Protein AF-G1V6U1-F1 (afdb_monomer_lite)

Structure (mmCIF, N/CA/C/O backbone):
data_AF-G1V6U1-F1
#
_entry.id   AF-G1V6U1-F1
#
loop_
_atom_site.group_PDB
_atom_site.id
_atom_site.type_symbol
_atom_site.label_atom_id
_atom_site.label_alt_id
_atom_site.label_comp_id
_atom_site.label_asym_id
_atom_site.label_entity_id
_atom_site.label_seq_id
_atom_site.pdbx_PDB_ins_code
_atom_site.Cartn_x
_atom_site.Cartn_y
_atom_site.Cartn_z
_atom_site.occupancy
_atom_site.B_iso_or_equiv
_atom_site.auth_seq_id
_atom_site.auth_comp_id
_atom_site.auth_asym_id
_atom_site.auth_atom_id
_atom_site.pdbx_PDB_model_num
ATOM 1 N N . MET A 1 1 ? -11.794 11.429 4.002 1.00 85.62 1 MET A N 1
ATOM 2 C CA . MET A 1 1 ? -10.755 11.240 2.968 1.00 85.62 1 MET A CA 1
ATOM 3 C C . MET A 1 1 ? -9.634 12.210 3.261 1.00 85.62 1 MET A C 1
ATOM 5 O O . MET A 1 1 ? -9.713 13.375 2.884 1.00 85.62 1 MET A O 1
ATOM 9 N N . LEU A 1 2 ? -8.644 11.735 4.006 1.00 97.19 2 LEU A N 1
ATOM 10 C CA . LEU A 1 2 ? -7.454 12.482 4.391 1.00 97.19 2 LEU A CA 1
ATOM 11 C C . LEU A 1 2 ? -6.407 12.392 3.278 1.00 97.19 2 LEU A C 1
ATOM 13 O O . LEU A 1 2 ? -6.074 11.294 2.837 1.00 97.19 2 LEU A O 1
ATOM 17 N N . THR A 1 3 ? -5.869 13.531 2.843 1.00 98.38 3 THR A N 1
ATOM 18 C CA . THR A 1 3 ? -4.793 13.573 1.844 1.00 98.38 3 THR A CA 1
ATOM 19 C C . THR A 1 3 ? -3.438 13.772 2.509 1.00 98.38 3 THR A C 1
ATOM 21 O O . THR A 1 3 ? -3.260 14.718 3.276 1.00 98.38 3 THR A O 1
ATOM 24 N N . ILE A 1 4 ? -2.464 12.926 2.169 1.00 98.31 4 ILE A N 1
ATOM 25 C CA . ILE A 1 4 ? -1.080 13.026 2.641 1.00 98.31 4 ILE A CA 1
ATOM 26 C C . ILE A 1 4 ? -0.148 13.126 1.432 1.00 98.31 4 ILE A C 1
ATOM 28 O O . ILE A 1 4 ? -0.019 12.187 0.647 1.00 98.31 4 ILE A O 1
ATOM 32 N N . LYS A 1 5 ? 0.530 14.271 1.302 1.00 98.38 5 LYS A N 1
ATOM 33 C CA . LYS A 1 5 ? 1.585 14.493 0.306 1.00 98.38 5 LYS A CA 1
ATOM 34 C C . LYS A 1 5 ? 2.941 14.317 0.967 1.00 98.38 5 LYS A C 1
ATOM 36 O O . LYS A 1 5 ? 3.322 15.103 1.834 1.00 98.38 5 LYS A O 1
ATOM 41 N N . THR A 1 6 ? 3.672 13.292 0.548 1.00 98.31 6 THR A N 1
ATOM 42 C CA . THR A 1 6 ? 4.937 12.906 1.193 1.00 98.31 6 THR A CA 1
ATOM 43 C C . THR A 1 6 ? 6.155 13.677 0.688 1.00 98.31 6 THR A C 1
ATOM 45 O O . THR A 1 6 ? 7.237 13.534 1.248 1.00 98.31 6 THR A O 1
ATOM 48 N N . LEU A 1 7 ? 6.010 14.492 -0.358 1.00 97.81 7 LEU A N 1
ATOM 49 C CA . LEU A 1 7 ? 7.070 15.342 -0.891 1.00 97.81 7 LEU A CA 1
ATOM 50 C C . LEU A 1 7 ? 6.601 16.798 -0.889 1.00 97.81 7 LEU A C 1
ATOM 52 O O . LEU A 1 7 ? 5.613 17.140 -1.537 1.00 97.81 7 LEU A O 1
ATOM 56 N N . GLN A 1 8 ? 7.322 17.655 -0.171 1.00 95.31 8 GLN A N 1
ATOM 57 C CA . GLN A 1 8 ? 7.078 19.094 -0.127 1.00 95.31 8 GLN A CA 1
ATOM 58 C C . GLN A 1 8 ? 8.364 19.827 -0.508 1.00 95.31 8 GLN A C 1
ATOM 60 O O . GLN A 1 8 ? 9.343 19.840 0.240 1.00 95.31 8 GLN A O 1
ATOM 65 N N . GLY A 1 9 ? 8.387 20.400 -1.714 1.00 94.50 9 GLY A N 1
ATOM 66 C CA . GLY A 1 9 ? 9.615 20.942 -2.296 1.00 94.50 9 GLY A CA 1
ATOM 67 C C . GLY A 1 9 ? 10.676 19.846 -2.437 1.00 94.50 9 GLY A C 1
ATOM 68 O O . GLY A 1 9 ? 10.476 18.878 -3.163 1.00 94.50 9 GLY A O 1
ATOM 69 N N . THR A 1 10 ? 11.796 19.990 -1.729 1.00 94.62 10 THR A N 1
ATOM 70 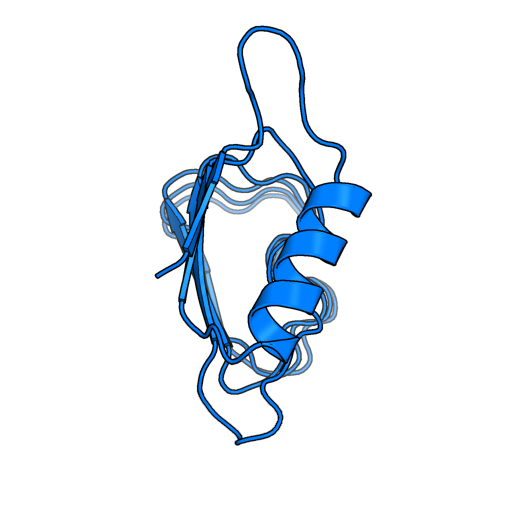C CA . THR A 1 10 ? 12.884 18.996 -1.686 1.00 94.62 10 THR A CA 1
ATOM 71 C C . THR A 1 10 ? 12.829 18.084 -0.459 1.00 94.62 10 THR A C 1
ATOM 73 O O . THR A 1 10 ? 13.661 17.187 -0.327 1.00 94.62 10 THR A O 1
ATOM 76 N N . HIS A 1 11 ? 11.876 18.297 0.452 1.00 97.12 11 HIS A N 1
ATOM 77 C CA . HIS A 1 11 ? 11.753 17.507 1.667 1.00 97.12 11 HIS A CA 1
ATOM 78 C C . HIS A 1 11 ? 10.815 16.319 1.449 1.00 97.12 11 HIS A C 1
ATOM 80 O O . HIS A 1 11 ? 9.617 16.489 1.212 1.00 97.12 11 HIS A O 1
ATOM 86 N N . ARG A 1 12 ? 11.370 15.109 1.548 1.00 97.62 12 ARG A N 1
ATOM 87 C CA . ARG A 1 12 ? 10.638 13.846 1.461 1.00 97.62 12 ARG A CA 1
ATOM 88 C C . ARG A 1 12 ? 10.390 13.295 2.865 1.00 97.62 12 ARG A C 1
ATOM 90 O O . ARG A 1 12 ? 11.344 12.953 3.560 1.00 97.62 12 ARG A O 1
ATOM 97 N N . MET A 1 13 ? 9.121 13.144 3.226 1.00 98.25 13 MET A N 1
ATOM 98 C CA . MET A 1 13 ? 8.659 12.483 4.446 1.00 98.25 13 MET A CA 1
ATOM 99 C C . MET A 1 13 ? 9.235 11.066 4.533 1.00 98.25 13 MET A C 1
ATOM 101 O O . MET A 1 13 ? 9.287 10.339 3.529 1.00 98.25 13 MET A O 1
ATOM 105 N N . SER A 1 14 ? 9.682 10.661 5.720 1.00 98.62 14 SER A N 1
ATOM 106 C CA . SER A 1 14 ? 10.174 9.299 5.917 1.00 98.62 14 SER A CA 1
ATOM 107 C C . SER A 1 14 ? 9.022 8.288 5.830 1.00 98.62 14 SER A C 1
ATOM 109 O O . SER A 1 14 ? 7.852 8.639 5.993 1.00 98.62 14 SER A O 1
ATOM 111 N N . THR A 1 15 ? 9.340 7.015 5.570 1.00 98.44 15 THR A N 1
ATOM 112 C CA . THR A 1 15 ? 8.333 5.943 5.646 1.00 98.44 15 THR A CA 1
ATOM 113 C C . THR A 1 15 ? 7.725 5.888 7.047 1.00 98.44 15 THR A C 1
ATOM 115 O O . THR A 1 15 ? 6.512 5.798 7.174 1.00 98.44 15 THR A O 1
ATOM 118 N N . GLN A 1 16 ? 8.550 6.006 8.093 1.00 98.19 16 GLN A N 1
ATOM 119 C CA . GLN A 1 16 ? 8.089 5.963 9.479 1.00 98.19 16 GLN A CA 1
ATOM 120 C C . GLN A 1 16 ? 7.064 7.062 9.772 1.00 98.19 16 GLN A C 1
ATOM 122 O O . GLN A 1 16 ? 6.000 6.761 10.302 1.00 98.19 16 GLN A O 1
ATOM 127 N N . ASP A 1 17 ? 7.353 8.306 9.388 1.00 98.50 17 ASP A N 1
ATOM 128 C CA . ASP A 1 17 ? 6.446 9.426 9.654 1.00 98.50 17 ASP A CA 1
ATOM 129 C C . ASP A 1 17 ? 5.113 9.246 8.921 1.00 98.50 17 ASP A C 1
ATOM 131 O O . ASP A 1 17 ? 4.059 9.521 9.490 1.00 98.50 17 ASP A O 1
ATOM 135 N N . LEU A 1 18 ? 5.140 8.755 7.673 1.00 98.62 18 LEU A N 1
ATOM 136 C CA . LEU A 1 18 ? 3.917 8.462 6.924 1.00 98.62 18 LEU A CA 1
ATOM 137 C C . LEU A 1 18 ? 3.077 7.394 7.633 1.00 98.62 18 LEU A C 1
ATOM 139 O O . LEU A 1 18 ? 1.873 7.577 7.795 1.00 98.62 18 LEU A O 1
ATOM 143 N N . LEU A 1 19 ? 3.697 6.284 8.042 1.00 98.50 19 LEU A N 1
ATOM 144 C CA . LEU A 1 19 ? 2.981 5.180 8.680 1.00 98.50 19 LEU A CA 1
ATOM 145 C C . LEU A 1 19 ? 2.395 5.597 10.034 1.00 98.50 19 LEU A C 1
ATOM 147 O O . LEU A 1 19 ? 1.233 5.296 10.294 1.00 98.50 19 LEU A O 1
ATOM 151 N N . LEU A 1 20 ? 3.144 6.353 10.843 1.00 98.38 20 LEU A N 1
ATOM 152 C CA . LEU A 1 20 ? 2.650 6.900 12.111 1.00 98.38 20 LEU A CA 1
ATOM 153 C C . LEU A 1 20 ? 1.482 7.871 11.898 1.00 98.38 20 LEU A C 1
ATOM 155 O O . LEU A 1 20 ? 0.488 7.791 12.614 1.00 98.38 20 LEU A O 1
ATOM 159 N N . ALA A 1 21 ? 1.558 8.744 10.887 1.00 98.38 21 ALA A N 1
ATOM 160 C CA . ALA A 1 21 ? 0.468 9.664 10.560 1.00 98.38 21 ALA A CA 1
ATOM 161 C C . ALA A 1 21 ? -0.804 8.923 10.110 1.00 98.38 21 ALA A C 1
ATOM 163 O O . ALA A 1 21 ? -1.915 9.312 10.470 1.00 98.38 21 ALA A O 1
ATOM 164 N N . VAL A 1 22 ? -0.656 7.841 9.337 1.00 98.38 22 VAL A N 1
ATOM 165 C CA . VAL A 1 22 ? -1.782 6.984 8.941 1.00 98.38 22 VAL A CA 1
ATOM 166 C C . VAL A 1 22 ? -2.362 6.251 10.152 1.00 98.38 22 VAL A C 1
ATOM 168 O O . VAL A 1 22 ? -3.580 6.241 10.314 1.00 98.38 22 VAL A O 1
ATOM 171 N N . GLU A 1 23 ? -1.528 5.668 11.015 1.00 97.44 23 GLU A N 1
ATOM 172 C CA . GLU A 1 23 ? -1.974 4.967 12.226 1.00 97.44 23 GLU A CA 1
ATOM 173 C C . GLU A 1 23 ? -2.747 5.900 13.168 1.00 97.44 23 GLU A C 1
ATOM 175 O O . GLU A 1 23 ? -3.844 5.557 13.616 1.00 97.44 23 GLU A O 1
ATOM 180 N N . GLU A 1 24 ? -2.228 7.106 13.409 1.00 97.75 24 GLU A N 1
ATOM 181 C CA . GLU A 1 24 ? -2.900 8.133 14.206 1.00 97.75 24 GLU A CA 1
ATOM 182 C C . GLU A 1 24 ? -4.255 8.516 13.596 1.00 97.75 24 GLU A C 1
ATOM 184 O O . GLU A 1 24 ? -5.271 8.554 14.292 1.00 97.75 24 GLU A O 1
ATOM 189 N N . ALA A 1 25 ? -4.305 8.745 12.282 1.00 97.88 25 ALA A N 1
ATOM 190 C C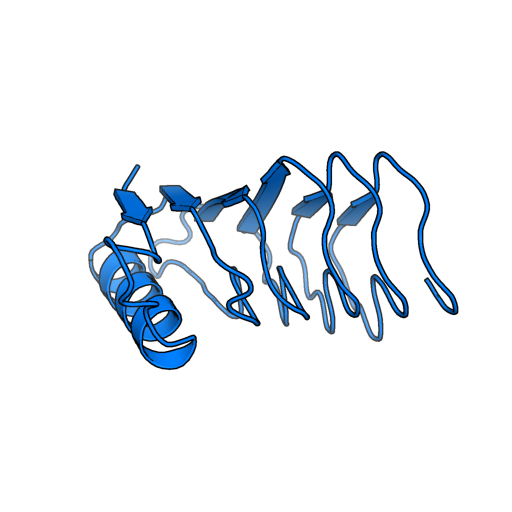A . ALA A 1 25 ? -5.539 9.085 11.586 1.00 97.88 25 ALA A CA 1
ATOM 191 C C . ALA A 1 25 ? -6.585 7.958 11.654 1.00 97.88 25 ALA A C 1
ATOM 193 O O . ALA A 1 25 ? -7.757 8.235 11.922 1.00 97.88 25 ALA A O 1
ATOM 194 N N . VAL A 1 26 ? -6.178 6.694 11.485 1.00 97.38 26 VAL A N 1
ATOM 195 C CA . VAL A 1 26 ? -7.059 5.530 11.694 1.00 97.38 26 VAL A CA 1
ATOM 196 C C . VAL A 1 26 ? -7.559 5.489 13.141 1.00 97.38 26 VAL A C 1
ATOM 198 O O . VAL A 1 26 ? -8.752 5.275 13.372 1.00 97.38 26 VAL A O 1
ATOM 201 N N . GLY A 1 27 ? -6.679 5.742 14.116 1.00 96.00 27 GLY A N 1
ATOM 202 C CA . GLY A 1 27 ? -7.028 5.838 15.536 1.00 96.00 27 GLY A CA 1
ATOM 203 C C . GLY A 1 27 ? -8.047 6.939 15.842 1.00 96.00 27 GLY A C 1
ATOM 204 O O . GLY A 1 27 ? -8.908 6.754 16.702 1.00 96.00 27 GLY A O 1
ATOM 205 N N . ASN A 1 28 ? -8.004 8.033 15.081 1.00 95.75 28 ASN A N 1
ATOM 206 C CA . ASN A 1 28 ? -8.952 9.148 15.139 1.00 95.75 28 ASN A CA 1
ATOM 207 C C . ASN A 1 28 ? -10.237 8.910 14.320 1.00 95.75 28 ASN A C 1
ATOM 209 O O . ASN A 1 28 ? -11.096 9.789 14.245 1.00 95.75 28 ASN A O 1
ATOM 213 N N . GLY A 1 29 ? -10.397 7.724 13.726 1.00 96.00 29 GLY A N 1
ATOM 214 C CA . GLY A 1 29 ? -11.605 7.314 13.012 1.00 96.00 29 GLY A CA 1
ATOM 215 C C . GLY A 1 29 ? -11.608 7.614 11.513 1.00 96.00 29 GLY A C 1
ATOM 216 O O . GLY A 1 29 ? -12.632 7.381 10.864 1.00 96.00 29 GLY A O 1
ATOM 217 N N . GLU A 1 30 ? -10.499 8.090 10.937 1.00 97.88 30 GLU A N 1
ATOM 218 C CA . GLU A 1 30 ? -10.378 8.197 9.482 1.00 97.88 30 GLU A CA 1
ATOM 219 C C . GLU A 1 30 ? -10.370 6.798 8.853 1.00 97.88 30 GLU A C 1
ATOM 221 O O . GLU A 1 30 ? -9.825 5.832 9.389 1.00 97.88 30 GLU A O 1
ATOM 226 N N . THR A 1 31 ? -11.025 6.686 7.701 1.00 98.00 31 THR A N 1
ATOM 227 C CA . THR A 1 31 ? -11.223 5.406 7.003 1.00 98.00 31 THR A CA 1
ATOM 228 C C . THR A 1 31 ? -10.874 5.488 5.526 1.00 98.00 31 THR A C 1
ATOM 230 O O . THR A 1 31 ? -10.894 4.472 4.838 1.00 98.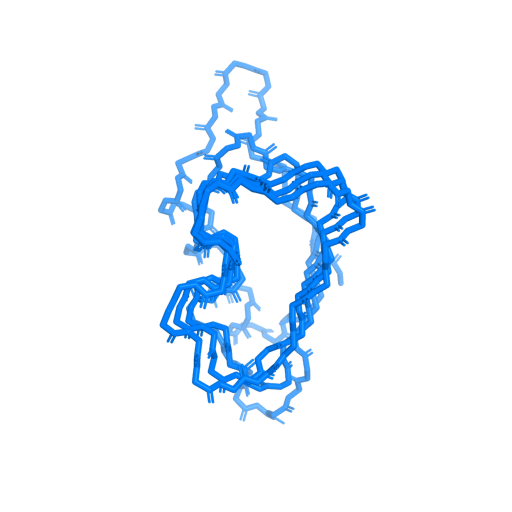00 31 THR A O 1
ATOM 233 N N . SER A 1 32 ? -10.555 6.676 5.013 1.00 98.38 32 SER A N 1
ATOM 234 C CA . SER A 1 32 ? -10.253 6.893 3.607 1.00 98.38 32 SER A CA 1
ATOM 235 C C . SER A 1 32 ? -9.039 7.802 3.453 1.00 98.38 32 SER A C 1
ATOM 237 O O . SER A 1 32 ? -8.994 8.898 4.010 1.00 98.38 32 SER A O 1
ATOM 239 N N . PHE A 1 33 ? -8.073 7.360 2.657 1.00 98.69 33 PHE A N 1
ATOM 240 C CA . PHE A 1 33 ? -6.779 8.009 2.498 1.00 98.69 33 PHE A CA 1
ATOM 241 C C . PHE A 1 33 ? -6.449 8.209 1.024 1.00 98.69 33 PHE A C 1
ATOM 243 O O . PHE A 1 33 ? -6.591 7.287 0.224 1.00 98.69 33 PHE A O 1
ATOM 250 N N . GLU A 1 34 ? -5.959 9.398 0.699 1.00 98.75 34 GLU A N 1
ATOM 251 C CA . GLU A 1 34 ? -5.311 9.731 -0.566 1.00 98.75 34 GLU A CA 1
ATOM 252 C C . GLU A 1 34 ? -3.826 9.967 -0.275 1.00 98.75 34 GLU A C 1
ATOM 254 O O . GLU A 1 34 ? -3.471 10.929 0.410 1.00 98.75 34 GLU A O 1
ATOM 259 N N . ILE A 1 35 ? -2.952 9.078 -0.737 1.00 98.62 35 ILE A N 1
ATOM 260 C CA . ILE A 1 35 ? -1.523 9.110 -0.425 1.00 98.62 35 ILE A CA 1
ATOM 261 C C . ILE A 1 35 ? -0.734 9.363 -1.708 1.00 98.62 35 ILE A C 1
ATOM 263 O O . ILE A 1 35 ? -0.568 8.481 -2.551 1.00 98.62 35 ILE A O 1
ATOM 267 N N . GLU A 1 36 ? -0.187 10.572 -1.815 1.00 98.56 36 GLU A N 1
ATOM 268 C CA . GLU A 1 36 ? 0.807 10.925 -2.827 1.00 98.56 36 GLU A CA 1
ATOM 269 C C . GLU A 1 36 ? 2.195 10.561 -2.285 1.00 98.56 36 GLU A C 1
ATOM 271 O O . GLU A 1 36 ? 2.877 11.358 -1.617 1.00 98.56 36 GLU A O 1
ATOM 276 N N . ALA A 1 37 ? 2.584 9.304 -2.509 1.00 98.56 37 ALA A N 1
ATOM 277 C CA . ALA A 1 37 ? 3.854 8.769 -2.053 1.00 98.56 37 ALA A CA 1
ATOM 278 C C . ALA A 1 37 ? 5.010 9.155 -2.996 1.00 98.56 37 ALA A C 1
ATOM 280 O O . ALA A 1 37 ? 4.862 9.616 -4.128 1.00 98.56 37 ALA A O 1
ATOM 281 N N . SER A 1 38 ? 6.214 8.985 -2.480 1.00 98.00 38 SER A N 1
ATOM 282 C CA . SER A 1 38 ? 7.487 9.146 -3.164 1.00 98.00 38 SER A CA 1
ATOM 283 C C . SER A 1 38 ? 8.372 7.940 -2.834 1.00 98.00 38 SER A C 1
ATOM 285 O O . SER A 1 38 ? 9.505 8.069 -2.368 1.00 98.00 38 SER A O 1
ATOM 287 N N . GLY A 1 39 ? 7.822 6.732 -2.983 1.00 98.00 39 GLY A N 1
ATOM 288 C CA . GLY A 1 39 ? 8.520 5.483 -2.680 1.00 98.00 39 GLY A CA 1
ATOM 289 C C . GLY A 1 39 ? 8.555 5.098 -1.196 1.00 98.00 39 GLY A C 1
ATOM 290 O O . GLY A 1 39 ? 9.497 4.434 -0.776 1.00 98.00 39 GLY A O 1
ATOM 291 N N . GLN A 1 40 ? 7.624 5.560 -0.355 1.00 98.75 40 GLN A N 1
ATOM 292 C CA . GLN A 1 40 ? 7.498 5.069 1.027 1.00 98.75 40 GLN A CA 1
ATOM 293 C C . GLN A 1 40 ? 6.952 3.637 1.023 1.00 98.75 40 GLN A C 1
ATOM 295 O O . GLN A 1 40 ? 6.084 3.302 0.219 1.00 98.75 40 GLN A O 1
ATOM 300 N N . HIS A 1 41 ? 7.502 2.791 1.890 1.00 98.38 41 HIS A N 1
ATOM 301 C CA . HIS A 1 41 ? 7.207 1.356 1.925 1.00 98.38 41 HIS A CA 1
ATOM 302 C C . HIS A 1 41 ? 5.975 1.056 2.788 1.00 98.38 41 HIS A C 1
ATOM 304 O O . HIS A 1 41 ? 5.527 1.917 3.545 1.00 98.38 41 HIS A O 1
ATOM 310 N N . ASP A 1 42 ? 5.456 -0.169 2.675 1.00 98.38 42 ASP A N 1
ATOM 311 C CA . ASP A 1 42 ? 4.511 -0.773 3.632 1.00 98.38 42 ASP A CA 1
ATOM 312 C C . ASP A 1 42 ? 3.163 -0.021 3.785 1.00 98.38 42 ASP A C 1
ATOM 314 O O . ASP A 1 42 ? 2.414 -0.199 4.747 1.00 98.38 42 ASP A O 1
ATOM 318 N N . ILE A 1 43 ? 2.817 0.839 2.819 1.00 98.62 43 ILE A N 1
ATOM 319 C CA . ILE A 1 43 ? 1.572 1.617 2.843 1.00 98.62 43 ILE A CA 1
ATOM 320 C C . ILE A 1 43 ? 0.372 0.664 2.805 1.00 98.62 43 ILE A C 1
ATOM 322 O O . ILE A 1 43 ? 0.231 -0.125 1.871 1.00 98.62 43 ILE A O 1
ATOM 326 N N . GLY A 1 44 ? -0.532 0.800 3.777 1.00 95.25 44 GLY A N 1
ATOM 327 C CA . GLY A 1 44 ? -1.812 0.092 3.809 1.00 95.25 44 GLY A CA 1
ATOM 328 C C . GLY A 1 44 ? -1.859 -1.174 4.671 1.00 95.25 44 GLY A C 1
ATOM 329 O O . GLY A 1 44 ? -2.893 -1.844 4.664 1.00 95.25 44 GLY A O 1
ATOM 330 N N . GLY A 1 45 ? -0.816 -1.505 5.445 1.00 87.50 45 GLY A N 1
ATOM 331 C CA . GLY A 1 45 ? -0.973 -2.528 6.483 1.00 87.50 45 GLY A CA 1
ATOM 332 C C . GLY A 1 45 ? 0.280 -2.928 7.278 1.00 87.50 45 GLY A C 1
ATOM 333 O O . GLY A 1 45 ? 1.401 -2.675 6.835 1.00 87.50 45 GLY A O 1
ATOM 334 N N . PRO A 1 46 ? 0.089 -3.590 8.440 1.00 94.12 46 PRO A N 1
ATOM 335 C CA . PRO A 1 46 ? -1.199 -4.041 8.979 1.00 94.12 46 PRO A CA 1
ATOM 336 C C . PRO A 1 46 ? -1.954 -2.909 9.694 1.00 94.12 46 PRO A C 1
ATOM 338 O O . PRO A 1 46 ? -1.423 -2.264 10.592 1.00 94.12 46 PRO A O 1
ATOM 341 N N . LEU A 1 47 ? -3.212 -2.680 9.308 1.00 95.19 47 LEU A N 1
ATOM 342 C CA . LEU A 1 47 ? -4.094 -1.662 9.890 1.00 95.19 47 LEU A CA 1
ATOM 343 C C . LEU A 1 47 ? -5.508 -2.228 10.034 1.00 95.19 47 LEU A C 1
ATOM 345 O O . LEU A 1 47 ? -5.934 -3.063 9.240 1.00 95.19 47 LEU A O 1
ATOM 349 N N . TRP A 1 48 ? -6.238 -1.760 11.042 1.00 94.62 48 TRP A N 1
ATOM 350 C CA . TRP A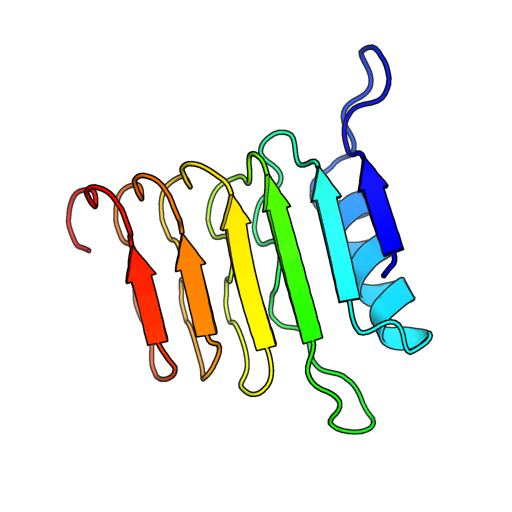 1 48 ? -7.645 -2.091 11.258 1.00 94.62 48 TRP A CA 1
ATOM 351 C C . TRP A 1 48 ? -8.341 -0.938 11.979 1.00 94.62 48 TRP A C 1
ATOM 353 O O . TRP A 1 48 ? -7.724 -0.207 12.754 1.00 94.62 48 TRP A O 1
ATOM 363 N N . ASN A 1 49 ? -9.638 -0.772 11.738 1.00 92.44 49 ASN A N 1
ATOM 364 C CA . ASN A 1 49 ? -10.454 0.188 12.468 1.00 92.44 49 ASN A CA 1
ATOM 365 C C . ASN A 1 49 ? -11.163 -0.509 13.642 1.00 92.44 49 ASN A C 1
ATOM 367 O O . ASN A 1 49 ? -11.786 -1.555 13.454 1.00 92.44 49 ASN A O 1
ATOM 371 N N . ARG A 1 50 ? -11.120 0.087 14.844 1.00 90.31 50 ARG A N 1
ATOM 372 C CA . ARG A 1 50 ? -11.717 -0.497 16.064 1.00 90.31 50 ARG A CA 1
ATOM 373 C C . ARG A 1 50 ? -13.223 -0.736 15.978 1.00 90.31 50 ARG A C 1
ATOM 375 O O . ARG A 1 50 ? -13.733 -1.627 16.646 1.00 90.31 50 ARG A O 1
ATOM 382 N N . GLU A 1 51 ? -13.919 0.040 15.159 1.00 92.12 51 GLU A N 1
ATOM 383 C CA . GLU A 1 51 ? -15.361 -0.071 14.931 1.00 92.12 51 GLU A CA 1
ATOM 384 C C . GLU A 1 51 ? -15.694 -1.032 13.775 1.00 92.12 51 GLU A C 1
ATOM 386 O O . GLU A 1 51 ? -16.847 -1.122 13.361 1.00 92.12 51 GLU A O 1
ATOM 391 N N . GLY A 1 52 ? -14.696 -1.729 13.215 1.00 91.81 52 GLY A N 1
ATOM 392 C CA . GLY A 1 52 ? -14.874 -2.660 12.097 1.00 91.81 52 GLY A CA 1
ATOM 393 C C . GLY A 1 52 ? -15.147 -1.977 10.755 1.00 91.81 52 GLY A C 1
ATOM 394 O O . GLY A 1 52 ? -15.579 -2.631 9.808 1.00 91.81 52 GLY A O 1
ATOM 395 N N . LYS A 1 53 ? -14.923 -0.661 10.652 1.00 95.50 53 LYS A N 1
ATOM 396 C CA . LYS A 1 53 ? -15.106 0.076 9.396 1.00 95.50 53 LYS A CA 1
ATOM 397 C C . LYS A 1 53 ? -14.023 -0.288 8.386 1.00 95.50 53 LYS A C 1
ATOM 399 O O . LYS A 1 53 ? -12.850 -0.402 8.737 1.00 95.50 53 LYS A O 1
ATOM 404 N N . ALA A 1 54 ? -14.424 -0.393 7.121 1.00 97.00 54 ALA A N 1
ATOM 405 C CA . ALA A 1 54 ? -13.488 -0.651 6.040 1.00 97.00 54 ALA A CA 1
ATOM 406 C C . ALA A 1 54 ? -12.505 0.513 5.850 1.00 97.00 54 ALA A C 1
ATOM 408 O O . ALA A 1 54 ? -12.926 1.673 5.819 1.00 97.00 54 ALA A O 1
ATOM 409 N N . LEU A 1 55 ? -11.222 0.195 5.684 1.00 98.44 55 LEU A N 1
ATOM 410 C CA . LEU A 1 55 ? -10.172 1.157 5.359 1.00 98.44 55 LEU A CA 1
ATOM 411 C C . LEU A 1 55 ? -9.956 1.195 3.847 1.00 98.44 55 LEU A C 1
ATOM 413 O O . LEU A 1 55 ? -9.879 0.153 3.201 1.00 98.44 55 LEU A O 1
ATOM 417 N N . ARG A 1 56 ? -9.857 2.394 3.273 1.00 98.69 56 ARG A N 1
ATOM 418 C CA . ARG A 1 56 ? -9.670 2.601 1.834 1.00 98.69 56 ARG A CA 1
ATOM 419 C C . ARG A 1 56 ? -8.472 3.487 1.571 1.00 98.69 56 ARG A C 1
ATOM 421 O O . ARG A 1 56 ? -8.426 4.617 2.049 1.00 98.69 56 ARG A O 1
ATOM 428 N N . PHE A 1 57 ? -7.549 3.002 0.759 1.00 98.75 57 PHE A N 1
ATOM 429 C CA . PHE A 1 57 ? -6.355 3.729 0.359 1.00 98.75 57 PHE A CA 1
ATOM 430 C C . PHE A 1 57 ? -6.351 3.917 -1.152 1.00 98.75 57 PHE A C 1
ATOM 432 O O . PHE A 1 57 ? -6.455 2.947 -1.900 1.00 98.75 57 PHE A O 1
ATOM 439 N N . HIS A 1 58 ? -6.195 5.157 -1.593 1.00 98.88 58 HIS A N 1
ATOM 440 C CA . HIS A 1 58 ? -5.792 5.493 -2.947 1.00 98.88 58 HIS A CA 1
ATOM 441 C C . HIS A 1 58 ? -4.351 5.994 -2.893 1.00 98.88 58 HIS A C 1
ATOM 443 O O . HIS A 1 58 ? -4.038 6.891 -2.112 1.00 98.88 58 HIS A O 1
ATOM 449 N N . VAL A 1 59 ? -3.453 5.349 -3.634 1.00 98.81 59 VAL A N 1
ATOM 450 C CA . VAL A 1 59 ? -2.007 5.547 -3.496 1.00 98.81 59 VAL A CA 1
ATOM 451 C C . VAL A 1 59 ? -1.383 5.780 -4.863 1.00 98.81 59 VAL A C 1
ATOM 453 O O . VAL A 1 59 ? -1.597 5.001 -5.788 1.00 98.81 59 VAL A O 1
ATOM 456 N N . THR A 1 60 ? -0.549 6.806 -4.980 1.00 98.75 60 THR A N 1
ATOM 457 C CA . THR A 1 60 ? 0.311 7.019 -6.151 1.00 98.75 60 THR A CA 1
ATOM 458 C C . THR A 1 60 ? 1.773 6.862 -5.754 1.00 98.75 60 THR A C 1
ATOM 460 O O . THR A 1 60 ? 2.172 7.269 -4.666 1.00 98.75 60 THR A O 1
ATOM 463 N N . ASN A 1 61 ? 2.574 6.263 -6.641 1.00 98.38 61 ASN A N 1
ATOM 464 C CA . ASN A 1 61 ? 4.027 6.109 -6.491 1.00 98.38 61 ASN A CA 1
ATOM 465 C C . ASN A 1 61 ? 4.493 5.495 -5.139 1.00 98.38 61 ASN A C 1
ATOM 467 O O . ASN A 1 61 ? 5.340 6.076 -4.442 1.00 98.38 61 ASN A O 1
ATOM 471 N N . PRO A 1 62 ? 3.943 4.328 -4.736 1.00 98.69 62 PRO A N 1
ATOM 472 C CA . PRO A 1 62 ? 4.362 3.649 -3.515 1.00 98.69 62 PRO A CA 1
ATOM 473 C C . PRO A 1 62 ? 5.776 3.071 -3.639 1.00 98.69 62 PRO A C 1
ATOM 475 O O . PRO A 1 62 ? 6.308 2.866 -4.729 1.00 98.69 62 PRO A O 1
ATOM 478 N N . GLY A 1 63 ? 6.383 2.775 -2.494 1.00 98.56 63 GLY A N 1
ATOM 479 C CA . GLY A 1 63 ? 7.591 1.966 -2.406 1.00 98.56 63 GLY A CA 1
ATOM 480 C C . GLY A 1 63 ? 7.290 0.469 -2.363 1.00 98.56 63 GLY A C 1
ATOM 481 O O . GLY A 1 63 ? 6.182 0.029 -2.671 1.00 98.56 63 GLY A O 1
ATOM 482 N N . GLN A 1 64 ? 8.290 -0.324 -1.976 1.00 98.25 64 GLN A N 1
ATOM 483 C CA . GLN A 1 64 ? 8.122 -1.771 -1.822 1.00 98.25 64 GLN A CA 1
ATOM 484 C C . GLN A 1 64 ? 7.021 -2.093 -0.806 1.00 98.25 64 GLN A C 1
ATOM 486 O O . GLN A 1 64 ? 6.797 -1.331 0.137 1.00 98.25 64 GLN A O 1
ATOM 491 N N . ARG A 1 65 ? 6.382 -3.255 -0.976 1.00 98.44 65 ARG A N 1
ATOM 492 C CA . ARG A 1 65 ? 5.441 -3.821 0.004 1.00 98.44 65 ARG A CA 1
ATOM 493 C C . ARG A 1 65 ? 4.164 -3.022 0.246 1.00 98.44 65 ARG A C 1
ATOM 495 O O . ARG A 1 65 ? 3.583 -3.089 1.324 1.00 98.44 65 ARG A O 1
ATOM 502 N N . VAL A 1 66 ? 3.671 -2.292 -0.751 1.00 98.69 66 VAL A N 1
ATOM 503 C CA . VAL A 1 66 ? 2.316 -1.727 -0.658 1.00 98.69 66 VAL A CA 1
ATOM 504 C C . VAL A 1 66 ? 1.299 -2.842 -0.375 1.00 98.69 66 VAL A C 1
ATOM 506 O O . VAL A 1 66 ? 1.299 -3.886 -1.031 1.00 98.69 66 VAL A O 1
ATOM 509 N N . GLY A 1 67 ? 0.461 -2.638 0.640 1.00 98.31 67 GLY A N 1
ATOM 510 C CA . GLY A 1 67 ? -0.452 -3.650 1.164 1.00 98.31 67 GLY A CA 1
ATOM 511 C C . GLY A 1 67 ? 0.224 -4.788 1.934 1.00 98.31 67 GLY A C 1
ATOM 512 O O . GLY A 1 67 ? -0.303 -5.900 1.950 1.00 98.31 67 GLY A O 1
ATOM 513 N N . SER A 1 68 ? 1.373 -4.546 2.567 1.00 97.38 68 SER A N 1
ATOM 514 C CA . SER A 1 68 ? 1.991 -5.505 3.486 1.00 97.38 68 SER A CA 1
ATOM 515 C C . SER A 1 68 ? 1.041 -5.908 4.605 1.00 97.38 68 SER A C 1
ATOM 517 O O . SER A 1 68 ? 0.427 -5.053 5.236 1.00 97.38 68 SER A O 1
ATOM 519 N N . MET A 1 69 ? 0.948 -7.208 4.890 1.00 97.81 69 MET A N 1
ATOM 520 C CA . MET A 1 69 ? 0.149 -7.749 5.997 1.00 97.81 69 MET A CA 1
ATOM 521 C C . MET A 1 69 ? -1.299 -7.222 5.997 1.00 97.81 69 MET A C 1
ATOM 523 O O . MET A 1 69 ? -1.889 -6.989 7.052 1.00 97.81 69 MET A O 1
ATOM 527 N N . CYS A 1 70 ? -1.857 -6.971 4.807 1.00 97.81 70 CYS A N 1
ATOM 528 C CA . CYS A 1 70 ? -3.143 -6.299 4.662 1.00 97.81 70 CYS A CA 1
ATOM 529 C C . CYS A 1 70 ? -4.275 -7.178 5.212 1.00 97.81 70 CYS A C 1
ATOM 531 O O . CYS A 1 70 ? -4.444 -8.332 4.811 1.00 97.81 70 CYS A O 1
ATOM 533 N N . LEU A 1 71 ? -5.028 -6.636 6.167 1.00 97.44 71 LEU A N 1
ATOM 534 C CA . LEU A 1 71 ? -6.109 -7.342 6.847 1.00 97.44 71 LEU A CA 1
ATOM 535 C C . LEU A 1 71 ? -7.412 -7.256 6.043 1.00 97.44 71 LEU A C 1
ATOM 537 O O . LEU A 1 71 ? -7.573 -6.394 5.177 1.00 97.44 71 LEU A O 1
ATOM 541 N N . ASP A 1 72 ? -8.354 -8.146 6.355 1.00 95.88 72 ASP A N 1
ATOM 542 C CA . ASP A 1 72 ? -9.720 -8.070 5.828 1.00 95.88 72 ASP A CA 1
ATOM 543 C C . ASP A 1 72 ? -10.366 -6.697 6.108 1.00 95.88 72 ASP A C 1
ATOM 545 O O . ASP A 1 72 ? -9.956 -5.965 7.012 1.00 95.88 72 ASP A O 1
ATOM 549 N N . ASN A 1 73 ? -11.371 -6.330 5.310 1.00 96.12 73 ASN A N 1
ATOM 550 C CA . ASN A 1 73 ? -11.976 -4.993 5.282 1.00 96.12 73 ASN A CA 1
ATOM 551 C C . ASN A 1 73 ? -10.995 -3.850 4.948 1.00 96.12 73 ASN A C 1
ATOM 553 O O . ASN A 1 73 ? -11.270 -2.690 5.255 1.00 96.12 73 ASN A O 1
ATOM 557 N N . THR A 1 74 ? -9.876 -4.137 4.283 1.00 98.19 74 THR A N 1
ATOM 558 C CA . THR A 1 74 ? -8.982 -3.105 3.740 1.00 98.19 74 THR A CA 1
ATOM 559 C C . THR A 1 74 ? -8.941 -3.177 2.218 1.00 98.19 74 THR A C 1
ATOM 561 O O . THR A 1 74 ? -8.704 -4.234 1.634 1.00 98.19 74 THR A O 1
ATOM 564 N N . GLU A 1 75 ? -9.168 -2.037 1.570 1.00 98.56 75 GLU A N 1
ATOM 565 C CA . GLU A 1 75 ? -9.108 -1.873 0.121 1.00 98.56 75 GLU A CA 1
ATOM 566 C C . GLU A 1 75 ? -7.980 -0.904 -0.238 1.00 98.56 75 GLU A C 1
ATOM 568 O O . GLU A 1 75 ? -7.941 0.229 0.243 1.00 98.56 75 GLU A O 1
ATOM 573 N N . ILE A 1 76 ? -7.075 -1.330 -1.114 1.00 98.81 76 ILE A N 1
ATOM 574 C CA . ILE A 1 76 ? -5.967 -0.508 -1.602 1.00 98.81 76 ILE A CA 1
ATOM 575 C C . ILE A 1 76 ? -6.053 -0.431 -3.119 1.00 98.81 76 ILE A C 1
ATOM 577 O O . ILE A 1 76 ? -6.051 -1.452 -3.805 1.00 98.81 76 ILE A O 1
ATOM 581 N N . LEU A 1 77 ? -6.104 0.787 -3.643 1.00 98.88 77 LEU A N 1
ATOM 582 C CA . LEU A 1 77 ? -5.984 1.092 -5.057 1.00 98.88 77 LEU A CA 1
ATOM 583 C C . LEU A 1 77 ? -4.687 1.866 -5.287 1.00 98.88 77 LEU A C 1
ATOM 585 O O . LEU A 1 77 ? -4.545 2.995 -4.827 1.00 98.88 77 LEU A O 1
ATOM 589 N N . VAL A 1 78 ? -3.764 1.273 -6.035 1.00 98.88 78 VAL A N 1
ATOM 590 C CA . VAL A 1 78 ? -2.564 1.947 -6.526 1.00 98.88 78 VAL A CA 1
ATOM 591 C C . VAL A 1 78 ? -2.825 2.457 -7.939 1.00 98.88 78 VAL A C 1
ATOM 593 O O . VAL A 1 78 ? -3.080 1.667 -8.857 1.00 98.88 78 VAL A O 1
ATOM 596 N N . ASP A 1 79 ? -2.758 3.774 -8.118 1.00 98.69 79 ASP A N 1
ATOM 597 C CA . ASP A 1 79 ? -2.862 4.426 -9.422 1.00 98.69 79 ASP A CA 1
ATOM 598 C C . ASP A 1 79 ? -1.464 4.599 -10.023 1.00 98.69 79 ASP A C 1
ATOM 600 O O . ASP A 1 79 ? -0.716 5.526 -9.708 1.00 98.69 79 ASP A O 1
ATOM 604 N N . GLY A 1 80 ? -1.083 3.618 -10.841 1.00 98.50 80 GLY A N 1
ATOM 605 C CA . GLY A 1 80 ? 0.255 3.483 -11.410 1.00 98.50 80 GLY A CA 1
ATOM 606 C C . GLY A 1 80 ? 0.907 2.141 -11.065 1.00 98.50 80 GLY A C 1
ATOM 607 O O . GLY A 1 80 ? 0.216 1.212 -10.634 1.00 98.50 80 GLY A O 1
ATOM 608 N N . PRO A 1 81 ? 2.223 2.007 -11.309 1.00 98.56 81 PRO A N 1
ATOM 609 C CA . PRO A 1 81 ? 2.972 0.806 -10.967 1.00 98.56 81 PRO A CA 1
ATOM 610 C C . PRO A 1 81 ? 3.289 0.734 -9.468 1.00 98.56 81 PRO A C 1
ATOM 612 O O . PRO A 1 81 ? 3.305 1.749 -8.768 1.00 98.56 81 PRO A O 1
ATOM 615 N N . ALA A 1 82 ? 3.612 -0.468 -8.998 1.00 98.62 82 ALA A N 1
ATOM 616 C CA . ALA A 1 82 ? 4.119 -0.716 -7.655 1.00 98.62 82 ALA A CA 1
ATOM 617 C C . ALA A 1 82 ? 5.412 -1.559 -7.701 1.00 98.62 82 ALA A C 1
ATOM 619 O O . ALA A 1 82 ? 5.500 -2.497 -8.498 1.00 98.62 82 ALA A O 1
ATOM 620 N N . PRO A 1 83 ? 6.425 -1.259 -6.866 1.00 98.19 83 PRO A N 1
ATOM 621 C CA . PRO A 1 83 ? 7.642 -2.067 -6.755 1.00 98.19 83 PRO A CA 1
ATOM 622 C C . PRO A 1 83 ? 7.393 -3.480 -6.200 1.00 98.19 83 PRO A C 1
ATOM 624 O O . PRO A 1 83 ? 6.258 -3.915 -6.038 1.00 98.19 83 PRO A O 1
ATOM 627 N N . ALA A 1 84 ? 8.475 -4.210 -5.918 1.00 98.31 84 ALA A N 1
ATOM 628 C CA . ALA A 1 84 ? 8.406 -5.585 -5.428 1.00 98.31 84 ALA A CA 1
ATOM 629 C C . ALA A 1 84 ? 7.549 -5.752 -4.158 1.00 98.31 84 ALA A C 1
ATOM 631 O O . ALA A 1 84 ? 7.371 -4.809 -3.375 1.00 98.31 84 ALA A O 1
ATOM 632 N N . ASP A 1 85 ? 7.103 -6.990 -3.940 1.00 98.31 85 ASP A N 1
ATOM 633 C CA . ASP A 1 85 ? 6.400 -7.454 -2.742 1.00 98.31 85 ASP A CA 1
ATOM 634 C C . ASP A 1 85 ? 4.992 -6.851 -2.529 1.00 98.31 85 ASP A C 1
ATOM 636 O O . ASP A 1 85 ? 4.522 -6.751 -1.394 1.00 98.31 85 ASP A O 1
ATOM 640 N N . VAL A 1 86 ? 4.280 -6.452 -3.593 1.00 98.69 86 VAL A N 1
ATOM 641 C CA . VAL A 1 86 ? 2.865 -6.025 -3.494 1.00 98.69 86 VAL A CA 1
ATOM 642 C C . VAL A 1 86 ? 2.051 -7.079 -2.745 1.00 98.69 86 VAL A C 1
ATOM 644 O O . VAL A 1 86 ? 2.017 -8.237 -3.154 1.00 98.69 86 VAL A O 1
ATOM 647 N N . GLY A 1 87 ? 1.368 -6.692 -1.669 1.00 98.38 87 GLY A N 1
ATOM 648 C CA . GLY A 1 87 ? 0.557 -7.620 -0.883 1.00 98.38 87 GLY A CA 1
ATOM 649 C C . GLY A 1 87 ? 1.358 -8.709 -0.165 1.00 98.38 87 GLY A C 1
ATOM 650 O O . GLY A 1 87 ? 0.834 -9.800 0.062 1.00 98.38 87 GLY A O 1
ATOM 651 N N . TRP A 1 88 ? 2.626 -8.455 0.172 1.00 98.44 88 TRP A N 1
ATOM 652 C CA . TRP A 1 88 ? 3.418 -9.370 0.995 1.00 98.44 88 TRP A CA 1
ATOM 653 C C . TRP A 1 88 ? 2.690 -9.702 2.296 1.00 98.44 88 TRP A C 1
ATOM 655 O O . TRP A 1 88 ? 2.267 -8.801 3.018 1.00 98.44 88 TRP A O 1
ATOM 665 N N . LEU A 1 89 ? 2.538 -10.995 2.594 1.00 98.19 89 LEU A N 1
ATOM 666 C CA . LEU A 1 89 ? 1.761 -11.493 3.735 1.00 98.19 89 LEU A CA 1
ATOM 667 C C . LEU A 1 89 ? 0.292 -11.029 3.750 1.00 98.19 89 LEU A C 1
ATOM 669 O O . LEU A 1 89 ? -0.285 -10.893 4.827 1.00 98.19 89 LEU A O 1
ATOM 673 N N . ASN A 1 90 ? -0.331 -10.775 2.590 1.00 98.44 90 ASN A N 1
ATOM 674 C CA . ASN A 1 90 ? -1.748 -10.402 2.542 1.00 98.44 90 ASN A CA 1
ATOM 675 C C . ASN A 1 90 ? -2.611 -11.424 3.307 1.00 98.44 90 ASN A C 1
ATOM 677 O O . ASN A 1 90 ? -2.517 -12.634 3.081 1.00 98.44 90 ASN A O 1
ATOM 681 N N . ALA A 1 91 ? -3.436 -10.929 4.224 1.00 97.50 91 ALA A N 1
ATOM 682 C CA . ALA A 1 91 ? -4.176 -11.719 5.204 1.00 97.50 91 ALA A CA 1
ATOM 683 C C . ALA A 1 91 ? -5.697 -11.515 5.096 1.00 97.50 91 ALA A C 1
ATOM 685 O O . ALA A 1 91 ? -6.438 -11.900 5.998 1.00 97.50 91 ALA A O 1
ATOM 686 N N . GLY A 1 92 ? -6.174 -10.933 3.993 1.00 97.38 92 GLY A N 1
ATOM 687 C CA . GLY A 1 92 ? -7.601 -10.712 3.743 1.00 97.38 92 GLY A CA 1
ATOM 688 C C . GLY A 1 92 ? -7.903 -9.473 2.907 1.00 97.38 92 GLY A C 1
ATOM 689 O O . GLY A 1 92 ? -8.997 -9.362 2.364 1.00 97.38 92 GLY A O 1
ATOM 690 N N . GLY A 1 93 ? -6.936 -8.568 2.755 1.00 98.00 93 GLY A N 1
ATOM 691 C CA . GLY A 1 93 ? -7.116 -7.317 2.030 1.00 98.00 93 GLY A CA 1
ATOM 692 C C . GLY A 1 93 ? -7.374 -7.486 0.532 1.00 98.00 93 GLY A C 1
ATOM 693 O O . GLY A 1 93 ? -6.968 -8.468 -0.105 1.00 98.00 93 GLY A O 1
ATOM 694 N N . ARG A 1 94 ? -8.024 -6.471 -0.046 1.00 98.69 94 ARG A N 1
ATOM 695 C CA . ARG A 1 94 ? -8.232 -6.317 -1.487 1.00 98.69 94 ARG A CA 1
ATOM 696 C C . ARG A 1 94 ? -7.279 -5.261 -2.035 1.00 98.69 94 ARG A C 1
ATOM 698 O O . ARG A 1 94 ? -7.458 -4.073 -1.786 1.00 98.69 94 ARG A O 1
ATOM 705 N N . ILE A 1 95 ? -6.308 -5.685 -2.835 1.00 98.81 95 ILE A N 1
ATOM 706 C CA . ILE A 1 95 ? -5.274 -4.810 -3.399 1.00 98.81 95 ILE A CA 1
ATOM 707 C C . ILE A 1 95 ? -5.428 -4.777 -4.919 1.00 98.81 95 ILE A C 1
ATOM 709 O O . ILE A 1 95 ? -5.511 -5.817 -5.568 1.00 98.81 95 ILE A O 1
ATOM 713 N N . VAL A 1 96 ? -5.480 -3.586 -5.505 1.00 98.88 96 VAL A N 1
ATOM 714 C CA . VAL A 1 96 ? -5.546 -3.371 -6.953 1.00 98.88 96 VAL A CA 1
ATOM 715 C C . VAL A 1 96 ? -4.416 -2.441 -7.359 1.00 98.88 96 VAL A C 1
ATOM 717 O O . VAL A 1 96 ? -4.369 -1.303 -6.908 1.00 98.88 96 VAL A O 1
ATOM 720 N N . VAL A 1 97 ? -3.542 -2.895 -8.249 1.00 98.81 97 VAL A N 1
ATOM 721 C CA . VAL A 1 97 ? -2.507 -2.073 -8.883 1.00 98.81 97 VAL A CA 1
ATOM 722 C C . VAL A 1 97 ? -2.906 -1.857 -10.334 1.00 98.81 97 VAL A C 1
ATOM 724 O O . VAL A 1 97 ? -3.054 -2.821 -11.082 1.00 98.81 97 VAL A O 1
ATOM 727 N N . ARG A 1 98 ? -3.120 -0.603 -10.748 1.00 98.81 98 ARG A N 1
ATOM 728 C CA . ARG A 1 98 ? -3.528 -0.290 -12.131 1.00 98.81 98 ARG A CA 1
ATOM 729 C C . ARG A 1 98 ? -2.391 -0.412 -13.149 1.00 98.81 98 ARG A C 1
ATOM 731 O O . ARG A 1 98 ? -2.675 -0.525 -14.337 1.00 98.81 98 ARG A O 1
ATOM 738 N N . GLY A 1 99 ? -1.136 -0.385 -12.704 1.00 98.50 99 GLY A N 1
ATOM 739 C CA . GLY A 1 99 ? 0.050 -0.588 -13.536 1.00 98.50 99 GLY A CA 1
ATOM 740 C C . GLY A 1 99 ? 0.723 -1.946 -13.327 1.00 98.50 99 GLY A C 1
ATOM 741 O O . GLY A 1 99 ? 0.087 -2.930 -12.946 1.00 98.50 99 GLY A O 1
ATOM 742 N N . ASP A 1 100 ? 2.028 -1.972 -13.590 1.00 98.75 100 ASP A N 1
ATOM 743 C CA . ASP A 1 100 ? 2.885 -3.137 -13.372 1.00 98.75 100 ASP A CA 1
ATOM 744 C C . ASP A 1 100 ? 3.182 -3.348 -11.877 1.00 98.75 100 ASP A C 1
ATOM 746 O O . ASP A 1 100 ? 3.231 -2.394 -11.096 1.00 98.75 100 ASP A O 1
ATOM 750 N N . ALA A 1 101 ? 3.431 -4.597 -11.496 1.00 98.50 101 ALA A N 1
ATOM 751 C CA . ALA A 1 101 ? 3.980 -4.978 -10.202 1.00 98.50 101 ALA A CA 1
ATOM 752 C C . ALA A 1 101 ? 5.412 -5.501 -10.362 1.00 98.50 101 ALA A C 1
ATOM 754 O O . ALA A 1 101 ? 5.739 -6.161 -11.352 1.00 98.50 101 ALA A O 1
ATOM 755 N N . GLY A 1 102 ? 6.261 -5.221 -9.374 1.00 98.25 102 GLY A N 1
ATOM 756 C CA . GLY A 1 102 ? 7.612 -5.771 -9.308 1.00 98.25 102 GLY A CA 1
ATOM 757 C C . GLY A 1 102 ? 7.640 -7.277 -9.027 1.00 98.25 102 GLY A C 1
ATOM 758 O O . GLY A 1 102 ? 6.650 -7.990 -9.188 1.00 98.25 102 GLY A O 1
ATOM 759 N N . ASP A 1 103 ? 8.805 -7.762 -8.607 1.00 98.44 103 ASP A N 1
ATOM 760 C CA . ASP A 1 103 ? 8.981 -9.158 -8.208 1.00 98.44 103 ASP A CA 1
ATOM 761 C C . ASP A 1 103 ? 8.125 -9.507 -6.981 1.00 98.44 103 ASP A C 1
ATOM 763 O O . ASP A 1 103 ? 7.751 -8.630 -6.196 1.00 98.44 103 ASP A O 1
ATOM 767 N N . THR A 1 104 ? 7.855 -10.802 -6.809 1.00 98.12 104 THR A N 1
ATOM 768 C CA . THR A 1 104 ? 7.309 -11.382 -5.572 1.00 98.12 104 THR A CA 1
ATOM 769 C C . THR A 1 104 ? 5.970 -10.796 -5.108 1.00 98.12 104 THR A C 1
ATOM 771 O O . THR A 1 104 ? 5.680 -10.767 -3.908 1.00 98.12 104 THR A O 1
ATOM 774 N N . ALA A 1 105 ? 5.110 -10.360 -6.036 1.00 98.25 105 ALA A N 1
ATOM 775 C CA . ALA A 1 105 ? 3.752 -9.958 -5.678 1.00 98.25 105 ALA A CA 1
ATOM 776 C C . ALA A 1 105 ? 2.992 -11.145 -5.053 1.00 98.25 105 ALA A C 1
ATOM 778 O O . ALA A 1 105 ? 3.107 -12.283 -5.495 1.00 98.25 105 ALA A O 1
ATOM 779 N N . GLY A 1 106 ? 2.250 -10.895 -3.975 1.00 98.00 106 GLY A N 1
ATOM 780 C CA . GLY A 1 106 ? 1.528 -11.928 -3.230 1.00 98.00 106 GLY A CA 1
ATOM 781 C C . GLY A 1 106 ? 2.413 -12.902 -2.446 1.00 98.00 106 GLY A C 1
ATOM 782 O O . GLY A 1 106 ? 1.922 -13.938 -1.992 1.00 98.00 106 GLY A O 1
ATOM 783 N N . HIS A 1 107 ? 3.701 -12.601 -2.247 1.00 98.25 107 HIS A N 1
ATOM 784 C CA . HIS A 1 107 ? 4.598 -13.473 -1.492 1.00 98.25 107 HIS A CA 1
ATOM 785 C C . HIS A 1 107 ? 4.063 -13.747 -0.076 1.00 98.25 107 HIS A C 1
ATOM 787 O O . HIS A 1 107 ? 3.833 -12.831 0.718 1.00 98.25 107 HIS A O 1
ATOM 793 N N . CYS A 1 108 ? 3.871 -15.035 0.226 1.00 97.38 108 CYS A N 1
ATOM 794 C CA . CYS A 1 108 ? 3.295 -15.539 1.475 1.00 97.38 108 CYS A CA 1
ATOM 795 C C . CYS A 1 108 ? 1.880 -15.013 1.790 1.00 97.38 108 CYS A C 1
ATOM 797 O O . CYS A 1 108 ? 1.497 -14.974 2.959 1.00 97.38 108 CYS A O 1
ATOM 799 N N . ALA A 1 109 ? 1.094 -14.620 0.781 1.00 97.50 109 ALA A N 1
ATOM 800 C CA . ALA A 1 109 ? -0.314 -14.293 0.979 1.00 97.50 109 ALA A CA 1
ATOM 801 C C . ALA A 1 109 ? -1.088 -15.517 1.500 1.00 97.50 109 ALA A C 1
ATOM 803 O O . ALA A 1 109 ? -0.991 -16.615 0.950 1.00 97.50 109 ALA A O 1
ATOM 804 N N . ALA A 1 110 ? -1.859 -15.317 2.567 1.00 97.06 110 ALA A N 1
ATOM 805 C CA . ALA A 1 110 ? -2.672 -16.346 3.207 1.00 97.06 110 ALA A CA 1
ATOM 806 C C . ALA A 1 110 ? -4.169 -16.209 2.876 1.00 97.06 110 ALA A C 1
ATOM 808 O O . ALA A 1 110 ? -4.894 -17.201 2.912 1.00 97.06 110 ALA A O 1
ATOM 809 N N . ALA A 1 111 ? -4.635 -14.995 2.560 1.00 97.62 111 ALA A N 1
ATOM 810 C CA . ALA A 1 111 ? -6.017 -14.700 2.180 1.00 97.62 111 ALA A CA 1
ATOM 811 C C . ALA A 1 111 ? -6.112 -13.376 1.394 1.00 97.62 111 ALA A C 1
ATOM 813 O O . ALA A 1 111 ? -5.111 -12.690 1.180 1.00 97.62 111 ALA A O 1
ATOM 814 N N . GLY A 1 112 ? -7.330 -13.003 0.991 1.00 97.62 112 GLY A N 1
ATOM 815 C CA . GLY A 1 112 ? -7.604 -11.773 0.245 1.00 97.62 112 GLY A CA 1
ATOM 816 C C . GLY A 1 112 ? -7.409 -11.927 -1.264 1.00 97.62 112 GLY A C 1
ATOM 817 O O . GLY A 1 112 ? -7.317 -13.039 -1.785 1.00 97.62 112 GLY A O 1
ATOM 818 N N . VAL A 1 113 ? -7.377 -10.799 -1.977 1.00 98.44 113 VAL A N 1
ATOM 819 C CA . VAL A 1 113 ? -7.208 -10.767 -3.439 1.00 98.44 113 VAL A CA 1
ATOM 820 C C . VAL A 1 113 ? -6.260 -9.648 -3.861 1.00 98.44 113 VAL A C 1
ATOM 822 O O . VAL A 1 113 ? -6.316 -8.536 -3.336 1.00 98.44 113 VAL A O 1
ATOM 825 N N . ILE A 1 114 ? -5.401 -9.942 -4.836 1.00 98.56 114 ILE A N 1
ATOM 826 C CA . ILE A 1 114 ? -4.461 -8.988 -5.428 1.00 98.56 114 ILE A CA 1
ATOM 827 C C . ILE A 1 114 ? -4.707 -8.974 -6.938 1.00 98.56 114 ILE A C 1
ATOM 829 O O . ILE A 1 114 ? -4.636 -10.012 -7.592 1.00 98.56 114 ILE A O 1
ATOM 833 N N . HIS A 1 115 ? -5.017 -7.805 -7.492 1.00 98.69 115 HIS A N 1
ATOM 834 C CA . HIS A 1 115 ?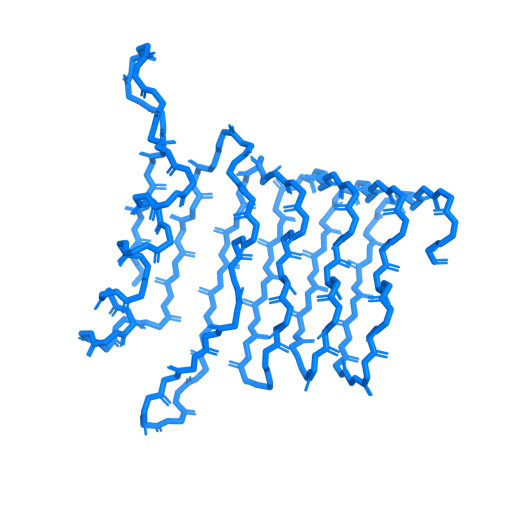 -5.225 -7.601 -8.923 1.00 98.69 115 HIS A CA 1
ATOM 835 C C . HIS A 1 115 ? -4.117 -6.717 -9.487 1.00 98.69 115 HIS A C 1
ATOM 837 O O . HIS A 1 115 ? -3.956 -5.581 -9.044 1.00 98.69 115 HIS A O 1
ATOM 843 N N . ILE A 1 116 ? -3.398 -7.217 -10.491 1.00 98.62 116 ILE A N 1
ATOM 844 C CA . ILE A 1 116 ? -2.382 -6.459 -11.226 1.00 98.62 116 ILE A CA 1
ATOM 845 C C . ILE A 1 116 ? -2.926 -6.165 -12.626 1.00 98.62 116 ILE A C 1
ATOM 847 O O . ILE A 1 116 ? -3.296 -7.084 -13.353 1.00 98.62 116 ILE A O 1
ATOM 851 N N . GLY A 1 117 ? -3.029 -4.883 -12.977 1.00 98.50 117 GLY A N 1
ATOM 852 C CA . GLY A 1 117 ? -3.532 -4.426 -14.276 1.00 98.50 117 GLY A CA 1
ATOM 853 C C . GLY A 1 117 ? -2.497 -4.511 -15.400 1.00 98.50 117 GLY A C 1
ATOM 854 O O . GLY A 1 117 ? -2.872 -4.603 -16.568 1.00 98.50 117 GLY A O 1
ATOM 855 N N . GLY A 1 118 ? -1.210 -4.483 -15.049 1.00 98.12 118 GLY A N 1
ATOM 856 C CA . GLY A 1 118 ? -0.081 -4.628 -15.962 1.00 98.12 118 GLY A CA 1
ATOM 857 C C . GLY A 1 118 ? 0.593 -6.000 -15.887 1.00 98.12 118 GLY A C 1
ATOM 858 O O . GLY A 1 118 ? -0.050 -7.037 -15.731 1.00 98.12 118 GLY A O 1
ATOM 859 N N . ARG A 1 119 ? 1.919 -6.007 -16.025 1.00 98.25 119 ARG A N 1
ATOM 860 C CA . ARG A 1 119 ? 2.775 -7.191 -15.867 1.00 98.25 119 ARG A CA 1
ATOM 861 C C . ARG A 1 119 ? 3.220 -7.341 -14.416 1.00 98.25 119 ARG A C 1
ATOM 863 O O . ARG A 1 119 ? 3.329 -6.353 -13.699 1.00 98.25 119 ARG A O 1
ATOM 870 N N . ALA A 1 120 ? 3.526 -8.567 -14.012 1.00 97.62 120 ALA A N 1
ATOM 871 C CA . ALA A 1 120 ? 4.167 -8.856 -12.734 1.00 97.62 120 ALA A CA 1
ATOM 872 C C . ALA A 1 120 ? 5.607 -9.342 -12.955 1.00 97.62 120 ALA A C 1
ATOM 874 O O . ALA A 1 120 ? 5.910 -9.958 -13.984 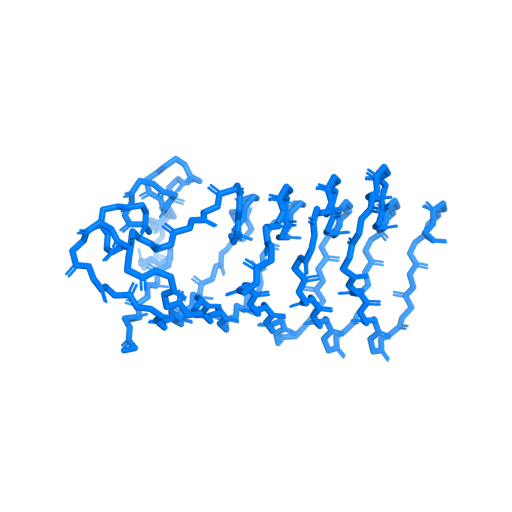1.00 97.62 120 ALA A O 1
ATOM 875 N N . GLY A 1 121 ? 6.487 -9.046 -11.999 1.00 97.81 121 GLY A N 1
ATOM 876 C CA . GLY A 1 121 ? 7.878 -9.481 -12.006 1.00 97.81 121 GLY A CA 1
ATOM 877 C C . GLY A 1 121 ? 8.044 -10.960 -11.656 1.00 97.81 121 GLY A C 1
ATOM 878 O O . GLY A 1 121 ? 7.086 -11.731 -11.554 1.00 97.81 121 GLY A O 1
ATOM 879 N N . ALA A 1 122 ? 9.290 -11.375 -11.452 1.00 98.06 122 ALA A N 1
ATOM 880 C CA . ALA A 1 122 ? 9.621 -12.758 -11.144 1.00 98.06 122 ALA A CA 1
ATOM 881 C C . ALA A 1 122 ? 8.951 -13.225 -9.840 1.00 98.06 122 ALA A C 1
ATOM 883 O O . ALA A 1 122 ? 8.964 -12.512 -8.839 1.00 98.06 122 ALA A O 1
ATOM 884 N N . ARG A 1 123 ? 8.466 -14.477 -9.828 1.00 96.38 123 ARG A N 1
ATOM 885 C CA . ARG A 1 123 ? 7.899 -15.157 -8.642 1.00 96.38 123 ARG A CA 1
ATOM 886 C C . ARG A 1 123 ? 6.623 -14.502 -8.070 1.00 96.38 123 ARG A C 1
ATOM 888 O O . ARG A 1 123 ? 6.483 -14.457 -6.850 1.00 96.38 123 ARG A O 1
ATOM 895 N N . SER A 1 124 ? 5.737 -14.019 -8.944 1.00 88.94 124 SER A N 1
ATOM 896 C CA . SER A 1 124 ? 4.428 -13.419 -8.616 1.00 88.94 124 SER A CA 1
ATOM 897 C C . SER A 1 124 ? 3.251 -14.324 -8.974 1.00 88.94 124 SER A C 1
ATOM 899 O O . SER A 1 124 ? 3.458 -15.229 -9.816 1.00 88.94 124 SER A O 1
#

Secondary structure (DSSP, 8-state):
-EEEESEETTEEPPHHHHHHHHHHHHHTT--EEEEE-SS-SSTT-S---TT-PPEEEEEES--TTTTTTPPTTEEEEESS-B-S-TTTT-EEEEEEESS-B-TTTTTT--EEEEEESS-B-TT-

Sequence (124 aa):
MLTIKTLQGTHRMSTQDLLLAVEEAVGNGETSFEIEASGQHDIGGPLWNREGKALRFHVTNPGQRVGSMCLDNTEILVDGPAPADVGWLNAGGRIVVRGDAGDTAGHCAAAGVIHIGGRAGARS

Radius of gyration: 13.24 Å; chains: 1; bounding box: 28×37×32 Å

Foldseek 3Di:
DAEDAQDDPNHGNALVRVVVVVQVCLVVVDAEYEYEHQARAQAADDDAHPVRAAHEYEYENYHEAHLACHAASYEYEYDEEYEYADNPCPHHYEAEYLEEYEAQHCPNHPYHDYHYNYYYYHND

pLDDT: mean 97.46, std 2.21, range [85.62, 98.88]